Protein AF-A0A926V558-F1 (afdb_monomer_lite)

Radius of gyration: 36.93 Å; chains: 1; bounding box: 58×41×90 Å

Secondary structure (DSSP, 8-state):
---HHHHHTTT-GGGT--S---TTT-SSHHHHHHHHHHHTT----------------EEEEEEEEESS---TTS---EEEEEEEEEETTEEEEEPPPBPPTT-----

Foldseek 3Di:
DDAQVRLVCQQPVVNVHVVPDDPVQRRDPVSRVVVVVVVVPPPPPCPPDDDDDDAFDKDKDKDFDFPDDDDPPDPTDTQWIKIFIDGHPDTDDIDDTDGPPPDDPPD

Structure (mmCIF, N/CA/C/O backbone):
data_AF-A0A926V558-F1
#
_entry.id   AF-A0A926V558-F1
#
loop_
_atom_site.group_PDB
_atom_site.id
_atom_site.type_symbol
_atom_site.label_atom_id
_atom_site.label_alt_id
_atom_site.label_comp_id
_atom_site.label_asym_id
_atom_site.label_entity_id
_atom_site.label_seq_id
_atom_site.pdbx_PDB_ins_code
_atom_site.Cartn_x
_atom_site.Cartn_y
_atom_site.Cartn_z
_atom_site.occupancy
_atom_site.B_iso_or_equiv
_atom_site.auth_seq_id
_atom_site.auth_comp_id
_atom_site.auth_asym_id
_atom_site.auth_atom_id
_atom_site.pdbx_PDB_model_num
ATOM 1 N N . MET A 1 1 ? -21.659 28.594 44.788 1.00 61.75 1 MET A N 1
ATOM 2 C CA . MET A 1 1 ? -20.873 27.392 45.148 1.00 61.75 1 MET A CA 1
ATOM 3 C C . MET A 1 1 ? -21.692 26.616 46.163 1.00 61.75 1 MET A C 1
ATOM 5 O O . MET A 1 1 ? -22.341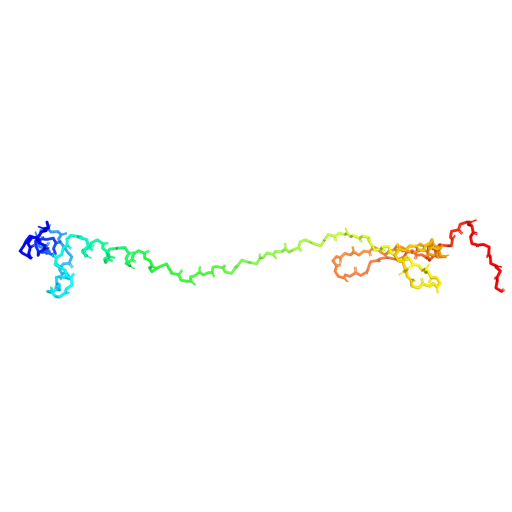 27.277 46.959 1.00 61.75 1 MET A O 1
ATOM 9 N N . LEU A 1 2 ? -21.733 25.281 46.098 1.00 68.06 2 LEU A N 1
ATOM 10 C CA . LEU A 1 2 ? -22.396 24.505 47.153 1.00 68.06 2 LEU A CA 1
ATOM 11 C C . LEU A 1 2 ? -21.545 24.555 48.420 1.00 68.06 2 LEU A C 1
ATOM 13 O O . LEU A 1 2 ? -20.316 24.569 48.336 1.00 68.06 2 LEU A O 1
ATOM 17 N N . THR A 1 3 ? -22.199 24.567 49.570 1.00 77.00 3 THR A N 1
ATOM 18 C CA . THR A 1 3 ? -21.549 24.315 50.857 1.00 77.00 3 THR A CA 1
ATOM 19 C C . THR A 1 3 ? -21.153 22.837 50.964 1.00 77.00 3 THR A C 1
ATOM 21 O O . THR A 1 3 ? -21.700 21.977 50.268 1.00 77.00 3 THR A O 1
ATOM 24 N N . ALA A 1 4 ? -20.194 22.509 51.836 1.00 71.88 4 ALA A N 1
ATOM 25 C CA . ALA A 1 4 ? -19.743 21.126 52.022 1.00 71.88 4 ALA A CA 1
ATOM 26 C C . ALA A 1 4 ? -20.890 20.185 52.444 1.00 71.88 4 ALA A C 1
ATOM 28 O O . ALA A 1 4 ? -20.927 19.030 52.034 1.00 71.88 4 ALA A O 1
ATOM 29 N N . THR A 1 5 ? -21.863 20.693 53.203 1.00 80.31 5 THR A N 1
ATOM 30 C CA . THR A 1 5 ? -23.054 19.948 53.632 1.00 80.31 5 THR A CA 1
ATOM 31 C C . THR A 1 5 ? -23.994 19.635 52.468 1.00 80.31 5 THR A C 1
ATOM 33 O O . THR A 1 5 ? -24.497 18.520 52.369 1.00 80.31 5 THR A O 1
ATOM 36 N N . GLU A 1 6 ? -24.204 20.579 51.550 1.00 81.81 6 GLU A N 1
ATOM 37 C CA . GLU A 1 6 ? -25.001 20.360 50.334 1.00 81.81 6 GLU A CA 1
ATOM 38 C C . GLU A 1 6 ? -24.305 19.421 49.349 1.00 81.81 6 GLU A C 1
ATOM 40 O O . GLU A 1 6 ? -24.964 18.628 48.681 1.00 81.81 6 GLU A O 1
ATOM 45 N N . ALA A 1 7 ? -22.975 19.488 49.263 1.00 79.75 7 ALA A N 1
ATOM 46 C CA . ALA A 1 7 ? -22.204 18.548 48.463 1.00 79.75 7 ALA A CA 1
ATOM 47 C C . ALA A 1 7 ? -22.278 17.127 49.049 1.00 79.75 7 ALA A C 1
ATOM 49 O O . ALA A 1 7 ? -22.435 16.181 48.284 1.00 79.75 7 ALA A O 1
ATOM 50 N N . ARG A 1 8 ? -22.250 16.972 50.381 1.00 82.44 8 ARG A N 1
ATOM 51 C CA . ARG A 1 8 ? -22.350 15.667 51.058 1.00 82.44 8 ARG A CA 1
ATOM 52 C C . ARG A 1 8 ? -23.656 14.943 50.748 1.00 82.44 8 ARG A C 1
ATOM 54 O O . ARG A 1 8 ? -23.620 13.770 50.398 1.00 82.44 8 ARG A O 1
ATOM 61 N N . LYS A 1 9 ? -24.771 15.677 50.702 1.00 85.19 9 LYS A N 1
ATOM 62 C CA . LYS A 1 9 ? -26.088 15.137 50.318 1.00 85.19 9 LYS A CA 1
ATOM 63 C C . LYS A 1 9 ? -26.131 14.484 48.933 1.00 85.19 9 LYS A C 1
ATOM 65 O O . LYS A 1 9 ? -26.972 13.629 48.703 1.00 85.19 9 LYS A O 1
ATOM 70 N N . LEU A 1 10 ? -25.253 14.875 48.003 1.00 83.12 10 LEU A N 1
ATOM 71 C CA . LEU A 1 10 ? -25.165 14.239 46.677 1.00 83.12 10 LEU A CA 1
ATOM 72 C C . LEU A 1 10 ? -24.473 12.871 46.716 1.00 83.12 10 LEU A C 1
ATOM 74 O O . LEU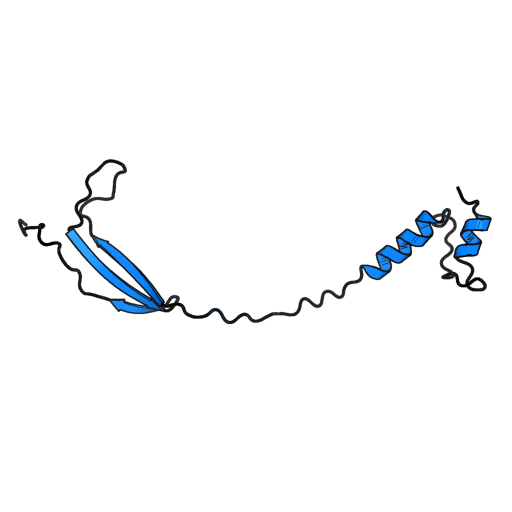 A 1 10 ? -24.604 12.090 45.776 1.00 83.12 10 LEU A O 1
ATOM 78 N N . HIS A 1 11 ? -23.702 12.615 47.769 1.00 80.88 11 HIS A N 1
ATOM 79 C CA . HIS A 1 11 ? -22.986 11.367 47.984 1.00 80.88 11 HIS A CA 1
ATOM 80 C C . HIS A 1 11 ? -23.725 10.431 48.939 1.00 80.88 11 HIS A C 1
ATOM 82 O O . HIS A 1 11 ? -23.484 9.234 48.871 1.00 80.88 11 HIS A O 1
ATOM 88 N N . ASP A 1 12 ? -24.633 10.943 49.773 1.00 83.00 12 ASP A N 1
ATOM 89 C CA . ASP A 1 12 ? -25.415 10.132 50.709 1.00 83.00 12 ASP A CA 1
ATOM 90 C C . ASP A 1 12 ? -26.208 9.039 49.967 1.00 83.00 12 ASP A C 1
ATOM 92 O O . ASP A 1 12 ? -27.135 9.324 49.204 1.00 83.00 12 ASP A O 1
ATOM 96 N N . GLU A 1 13 ? -25.869 7.771 50.216 1.00 81.62 13 GLU A N 1
ATOM 97 C CA . GLU A 1 13 ? -26.511 6.598 49.599 1.00 81.62 13 GLU A CA 1
ATOM 98 C C . GLU A 1 13 ? -28.026 6.572 49.846 1.00 81.62 13 GLU A C 1
ATOM 100 O O . GLU A 1 13 ? -28.812 6.288 48.943 1.00 81.62 13 GLU A O 1
ATOM 105 N N . ALA A 1 14 ? -28.453 6.988 51.043 1.00 81.56 14 ALA A N 1
ATOM 106 C CA . ALA A 1 14 ? -29.862 7.100 51.419 1.00 81.56 14 ALA A CA 1
ATOM 107 C C . ALA A 1 14 ? -30.662 8.088 50.542 1.00 81.56 14 ALA A C 1
ATOM 109 O O . ALA A 1 14 ? -31.887 8.000 50.478 1.00 81.56 14 ALA A O 1
ATOM 110 N N . LEU A 1 15 ? -29.985 9.022 49.863 1.00 80.69 15 LEU A N 1
ATOM 111 C CA . LEU A 1 15 ? -30.572 9.987 48.928 1.00 80.69 15 LEU A CA 1
ATOM 112 C C . LEU A 1 15 ? -30.322 9.606 47.455 1.00 80.69 15 LEU A C 1
ATOM 114 O O . LEU A 1 15 ? -30.574 10.414 46.560 1.00 80.69 15 LEU A O 1
ATOM 118 N N . GLY A 1 16 ? -29.834 8.388 47.191 1.00 76.25 16 GLY A N 1
ATOM 119 C CA . GLY A 1 16 ? -29.467 7.914 45.854 1.00 76.25 16 GLY A CA 1
ATOM 120 C C . GLY A 1 16 ? -28.074 8.360 45.396 1.00 76.25 16 GLY A C 1
ATOM 121 O O . GLY A 1 16 ? -27.796 8.356 44.194 1.00 76.25 16 GLY A O 1
ATOM 122 N N . GLY A 1 17 ? -27.220 8.782 46.334 1.00 78.38 17 GLY A N 1
ATOM 123 C CA . GLY A 1 17 ? -25.805 9.068 46.110 1.00 78.38 17 GLY A CA 1
ATOM 124 C C . GLY A 1 17 ? -24.949 7.804 45.982 1.00 78.38 17 GLY A C 1
ATOM 125 O O . GLY A 1 17 ? -25.444 6.683 46.017 1.00 78.38 17 GLY A O 1
ATOM 126 N N . ASP A 1 18 ? -23.642 7.983 45.795 1.00 79.25 18 ASP A N 1
ATOM 127 C CA . ASP A 1 18 ? -22.691 6.901 45.501 1.00 79.25 18 ASP A CA 1
ATOM 128 C C . ASP A 1 18 ? -21.764 6.523 46.673 1.00 79.25 18 ASP A C 1
ATOM 130 O O . ASP A 1 18 ? -20.731 5.889 46.443 1.00 79.25 18 ASP A O 1
ATOM 134 N N . ASP A 1 19 ? -22.095 6.973 47.890 1.00 82.31 19 ASP A N 1
ATOM 135 C CA . ASP A 1 19 ? -21.345 6.846 49.156 1.00 82.31 19 ASP A CA 1
ATOM 136 C C . ASP A 1 19 ? -19.848 7.194 49.056 1.00 82.31 19 ASP A C 1
ATOM 138 O O . ASP A 1 19 ? -19.012 6.787 49.859 1.00 82.31 19 ASP A O 1
ATOM 142 N N . CYS A 1 20 ? -19.451 7.966 48.039 1.00 81.12 20 CYS A N 1
ATOM 143 C CA . CYS A 1 20 ? -18.036 8.189 47.738 1.00 81.12 20 CYS A CA 1
ATOM 144 C C . CYS A 1 20 ? -17.476 9.493 48.329 1.00 81.12 20 CYS A C 1
ATOM 146 O O . CYS A 1 20 ? -16.470 10.027 47.836 1.00 81.12 20 CYS A O 1
ATOM 148 N N . TRP A 1 21 ? -18.123 10.023 49.376 1.00 83.06 21 TRP A N 1
ATOM 149 C CA . TRP A 1 21 ? -17.748 11.291 50.000 1.00 83.06 21 TRP A CA 1
ATOM 150 C C . TRP A 1 21 ? -16.293 11.270 50.478 1.00 83.06 21 TRP A C 1
ATOM 152 O O . TRP A 1 21 ? -15.901 10.485 51.338 1.00 83.06 21 TRP A O 1
ATOM 162 N N . GLN A 1 22 ? -15.485 12.180 49.936 1.00 82.44 22 GLN A N 1
ATOM 163 C CA . GLN A 1 22 ? -14.106 12.400 50.357 1.00 82.44 22 GLN A CA 1
ATOM 164 C C . GLN A 1 22 ? -13.926 13.874 50.664 1.00 82.44 22 GLN A C 1
ATOM 166 O O . GLN A 1 22 ? -14.036 14.702 49.757 1.00 82.44 22 GLN A O 1
ATOM 171 N N . GLU A 1 23 ? -13.629 14.183 51.926 1.00 79.19 23 GLU A N 1
ATOM 172 C CA . GLU A 1 23 ? -13.602 15.559 52.412 1.00 79.19 23 GLU A CA 1
ATOM 173 C C . GLU A 1 23 ? -12.684 16.429 51.559 1.00 79.19 23 GLU A C 1
ATOM 175 O O . GLU A 1 23 ? -13.176 17.408 51.041 1.00 79.19 23 GLU A O 1
ATOM 180 N N . GLY A 1 24 ? -11.450 16.014 51.251 1.00 75.00 24 GLY A N 1
ATOM 181 C CA . GLY A 1 24 ? -10.505 16.809 50.446 1.00 75.00 24 GLY A CA 1
ATOM 182 C C . GLY A 1 24 ? -10.757 16.890 48.928 1.00 75.00 24 GLY A C 1
ATOM 183 O O . GLY A 1 24 ? -9.972 17.517 48.220 1.00 75.00 24 GLY A O 1
ATOM 184 N N . VAL A 1 25 ? -11.791 16.233 48.387 1.00 76.12 25 VAL A N 1
ATOM 185 C CA . VAL A 1 25 ? -12.012 16.128 46.924 1.00 76.12 25 VAL A CA 1
ATOM 186 C C . VAL A 1 25 ? -13.433 16.535 46.525 1.00 76.12 25 VAL A C 1
ATOM 188 O O . VAL A 1 25 ? -13.641 17.201 45.504 1.00 76.12 25 VAL A O 1
ATOM 191 N N . CYS A 1 26 ? -14.425 16.170 47.334 1.00 80.88 26 CYS A N 1
ATOM 192 C CA . CYS A 1 26 ? -15.848 16.266 47.019 1.00 80.88 26 CYS A CA 1
ATOM 193 C C . CYS A 1 26 ? -16.495 17.579 47.489 1.00 80.88 26 CYS A C 1
ATOM 195 O O . CYS A 1 26 ? -17.674 17.622 47.800 1.00 80.88 26 CYS A O 1
ATOM 197 N N . HIS A 1 27 ? -15.771 18.697 47.483 1.00 79.50 27 HIS A N 1
ATOM 198 C CA . HIS A 1 27 ? -16.309 19.983 47.953 1.00 79.50 27 HIS A CA 1
ATOM 199 C C . HIS A 1 27 ? -17.357 20.632 47.027 1.00 79.50 27 HIS A C 1
ATOM 201 O O . HIS A 1 27 ? -17.899 21.686 47.349 1.00 79.50 27 HIS A O 1
ATOM 207 N N . SER A 1 28 ? -17.615 20.076 45.836 1.00 77.00 28 SER A N 1
ATOM 208 C CA . SER A 1 28 ? -18.526 20.693 44.867 1.00 77.00 28 SER A CA 1
ATOM 209 C C . SER A 1 28 ? -19.223 19.686 43.954 1.00 77.00 28 SER A C 1
ATOM 211 O O . SER A 1 28 ? -18.685 18.625 43.631 1.00 77.00 28 SER A O 1
ATOM 213 N N . ARG A 1 29 ? -20.372 20.095 43.401 1.00 73.44 29 ARG A N 1
ATOM 214 C CA . ARG A 1 29 ? -21.105 19.346 42.365 1.00 73.44 29 ARG A CA 1
ATOM 215 C C . ARG A 1 29 ? -20.255 19.044 41.120 1.00 73.44 29 ARG A C 1
ATOM 217 O O . ARG A 1 29 ? -20.450 18.026 40.463 1.00 73.44 29 ARG A O 1
ATOM 224 N N . ARG A 1 30 ? -19.287 19.910 40.788 1.00 74.19 30 ARG A N 1
ATOM 225 C CA . ARG A 1 30 ? -18.346 19.684 39.674 1.00 74.19 30 ARG A CA 1
ATOM 226 C C . ARG A 1 30 ? -17.381 18.533 39.965 1.00 74.19 30 ARG A C 1
ATOM 228 O O . ARG A 1 30 ? -17.047 17.799 39.039 1.00 74.19 30 ARG A O 1
ATOM 235 N N . SER A 1 31 ? -16.947 18.377 41.214 1.00 73.50 31 SER A N 1
ATOM 236 C CA . SER A 1 31 ? -16.075 17.274 41.636 1.00 73.50 31 SER A CA 1
ATOM 237 C C . SER A 1 31 ? -16.797 15.929 41.533 1.00 73.50 31 SER A C 1
ATOM 239 O O . SER A 1 31 ? -16.236 14.986 40.977 1.00 73.50 31 SER A O 1
ATOM 241 N N . TYR A 1 32 ? -18.065 15.884 41.960 1.00 73.81 32 TYR A N 1
ATOM 242 C CA . TYR A 1 32 ? -18.939 14.712 41.847 1.00 73.81 32 TYR A CA 1
ATOM 243 C C . TYR A 1 32 ? -19.029 14.191 40.399 1.00 73.81 32 TYR A C 1
ATOM 245 O O . TYR A 1 32 ? -18.613 13.070 40.100 1.00 73.81 32 TYR A O 1
ATOM 253 N N . TYR A 1 33 ? -19.449 15.033 39.444 1.00 74.19 33 TYR A N 1
ATOM 254 C CA . TYR A 1 33 ? -19.611 14.595 38.048 1.00 74.19 33 TYR A CA 1
ATOM 255 C C . TYR A 1 33 ? -18.293 14.265 37.326 1.00 74.19 33 TYR A C 1
ATOM 257 O O . TYR A 1 33 ? -18.294 13.482 36.371 1.00 74.19 33 TYR A O 1
ATOM 265 N N . ARG A 1 34 ? -17.148 14.816 37.759 1.00 70.88 34 ARG A N 1
ATOM 266 C CA . ARG A 1 34 ? -15.839 14.467 37.174 1.00 70.88 34 ARG A CA 1
ATOM 267 C C . ARG A 1 34 ? -15.461 13.004 37.422 1.00 70.88 34 ARG A C 1
ATOM 269 O O . ARG A 1 34 ? -14.918 12.387 36.507 1.00 70.88 34 ARG A O 1
ATOM 276 N N . LYS A 1 35 ? -15.784 12.434 38.593 1.00 65.25 35 LYS A N 1
ATOM 277 C CA . LYS A 1 35 ? -15.574 10.996 38.870 1.00 65.25 35 LYS A CA 1
ATOM 278 C C . LYS A 1 35 ? -16.486 10.099 38.024 1.00 65.25 35 LYS A C 1
ATOM 280 O O . LYS A 1 35 ? -16.047 9.055 37.547 1.00 65.25 35 LYS A O 1
ATOM 285 N N . GLY A 1 36 ? -17.729 10.518 37.772 1.00 62.12 36 GLY A N 1
ATOM 286 C CA . GLY A 1 36 ? -18.633 9.788 36.873 1.00 62.12 36 GLY A CA 1
ATOM 287 C C . GLY A 1 36 ? -18.069 9.659 35.451 1.00 62.12 36 GLY A C 1
ATOM 288 O O . GLY A 1 36 ? -18.142 8.596 34.835 1.00 62.12 36 GLY A O 1
ATOM 289 N N . ARG A 1 37 ? -17.404 10.713 34.957 1.00 58.69 37 ARG A N 1
ATOM 290 C CA . ARG A 1 37 ? -16.784 10.727 33.622 1.00 58.69 37 ARG A CA 1
ATOM 291 C C . ARG A 1 37 ? -15.558 9.814 33.506 1.00 58.69 37 ARG A C 1
ATOM 293 O O . ARG A 1 37 ? -15.326 9.265 32.432 1.00 58.69 37 ARG A O 1
ATOM 300 N N . SER A 1 38 ? -14.788 9.621 34.579 1.00 56.62 38 SER A N 1
ATOM 301 C CA . SER A 1 38 ? -13.617 8.732 34.564 1.00 56.62 38 SER A CA 1
ATOM 302 C C . SER A 1 38 ? -13.977 7.245 34.662 1.00 56.62 38 SER A C 1
ATOM 304 O O . SER A 1 38 ? -13.226 6.416 34.150 1.00 56.62 38 SER A O 1
ATOM 306 N N . ARG A 1 39 ? -15.141 6.881 35.225 1.00 56.12 39 ARG A N 1
ATOM 307 C CA . ARG A 1 39 ? -15.640 5.489 35.202 1.00 56.12 39 ARG A CA 1
ATOM 308 C C . ARG A 1 39 ? -16.091 5.039 33.806 1.00 56.12 39 ARG A C 1
ATOM 310 O O . ARG A 1 39 ? -15.816 3.904 33.433 1.00 56.12 39 ARG A O 1
ATOM 317 N N . GLY A 1 40 ? -16.671 5.932 32.999 1.00 53.44 40 GLY A N 1
ATOM 318 C CA . GLY A 1 40 ? -17.049 5.644 31.603 1.00 53.44 40 GLY A CA 1
ATOM 319 C C . GLY A 1 40 ? -15.873 5.525 30.619 1.00 53.44 40 GLY A C 1
ATOM 320 O O . GLY A 1 40 ? -16.070 5.150 29.466 1.00 53.44 40 GLY A O 1
ATOM 321 N N . ALA A 1 41 ? -14.650 5.839 31.059 1.00 55.03 41 ALA A N 1
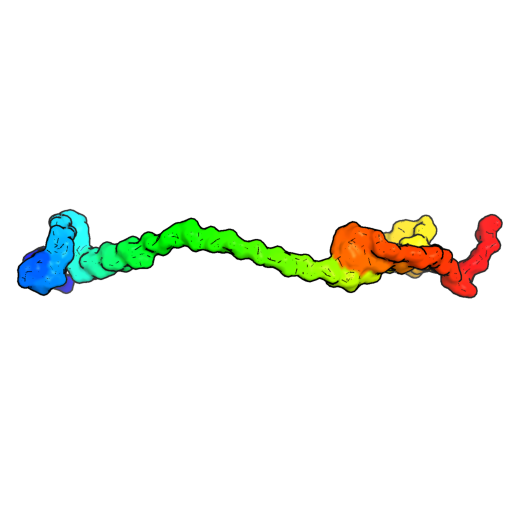ATOM 322 C CA . ALA A 1 41 ? -13.445 5.814 30.230 1.00 55.03 41 ALA A CA 1
ATOM 323 C C . ALA A 1 41 ? -12.604 4.536 30.393 1.00 55.03 41 ALA A C 1
ATOM 325 O O . ALA A 1 41 ? -11.567 4.411 29.746 1.00 55.03 41 ALA A O 1
ATOM 326 N N . ARG A 1 42 ? -13.047 3.553 31.192 1.00 56.75 42 ARG A N 1
ATOM 327 C CA . ARG A 1 42 ? -12.501 2.186 31.131 1.00 56.75 42 ARG A CA 1
ATOM 328 C C . ARG A 1 42 ? -13.086 1.461 29.916 1.00 56.75 42 ARG A C 1
ATOM 330 O O . ARG A 1 42 ? -13.801 0.476 30.049 1.00 56.75 42 ARG A O 1
ATOM 337 N N . ARG A 1 43 ? -12.818 1.986 28.717 1.00 60.19 43 ARG A N 1
ATOM 338 C CA . ARG A 1 43 ? -13.021 1.231 27.479 1.00 60.19 43 ARG A CA 1
ATOM 339 C C . ARG A 1 43 ? -12.064 0.045 27.538 1.00 60.19 43 ARG A C 1
ATOM 341 O O . ARG A 1 43 ? -10.858 0.239 27.666 1.00 60.19 43 ARG A O 1
ATOM 348 N N . SER A 1 44 ? -12.614 -1.164 27.519 1.00 61.66 44 SER A N 1
ATOM 349 C CA . SER A 1 44 ? -11.850 -2.400 27.384 1.00 61.66 44 SER A CA 1
ATOM 350 C C . SER A 1 44 ? -10.864 -2.255 26.218 1.00 61.66 44 SER A C 1
ATOM 352 O O . SER A 1 44 ? -11.310 -1.928 25.115 1.00 61.66 44 SER A O 1
ATOM 354 N N . PRO A 1 45 ? -9.557 -2.511 26.397 1.00 58.78 45 PRO A N 1
ATOM 355 C CA . PRO A 1 45 ? -8.582 -2.486 25.310 1.00 58.78 45 PRO A CA 1
ATOM 356 C C . PRO A 1 45 ? -8.687 -3.764 24.465 1.00 58.78 45 PRO A C 1
ATOM 358 O O . PRO A 1 45 ? -7.684 -4.349 24.078 1.00 58.78 45 PRO A O 1
ATOM 361 N N . GLN A 1 46 ? -9.904 -4.238 24.199 1.00 63.34 46 GLN A N 1
ATOM 362 C CA . GLN A 1 46 ? -10.132 -5.294 23.225 1.00 63.34 46 GLN A CA 1
ATOM 363 C C . GLN A 1 46 ? -10.122 -4.630 21.852 1.00 63.34 46 GLN A C 1
ATOM 365 O O . GLN A 1 46 ? -11.159 -4.365 21.250 1.00 63.34 46 GLN A O 1
ATOM 370 N N . VAL A 1 47 ? -8.920 -4.275 21.403 1.00 66.88 47 VAL A N 1
ATOM 371 C CA . VAL A 1 47 ? -8.672 -4.012 19.991 1.00 66.88 47 VAL A CA 1
ATOM 372 C C . VAL A 1 47 ? -8.890 -5.352 19.306 1.00 66.88 47 VAL A C 1
ATOM 374 O O . VAL A 1 47 ? -8.071 -6.257 19.438 1.00 66.88 47 VAL A O 1
ATOM 377 N N . ALA A 1 48 ? -10.051 -5.515 18.677 1.00 74.38 48 ALA A N 1
ATOM 378 C CA . ALA A 1 48 ? -10.318 -6.683 17.861 1.00 74.38 48 ALA A CA 1
ATOM 379 C C . ALA A 1 48 ? -9.284 -6.707 16.729 1.00 74.38 48 ALA A C 1
ATOM 381 O O . ALA A 1 48 ? -9.154 -5.736 15.983 1.00 74.38 48 ALA A O 1
ATOM 382 N N . GLU A 1 49 ? -8.522 -7.791 16.638 1.00 77.12 49 GLU A N 1
ATOM 383 C CA . GLU A 1 49 ? -7.623 -8.026 15.517 1.00 77.12 49 GLU A CA 1
ATOM 384 C C . GLU A 1 49 ? -8.481 -8.280 14.272 1.00 77.12 49 GLU A C 1
ATOM 386 O O . GLU A 1 49 ? -9.236 -9.249 14.204 1.00 77.12 49 GLU A O 1
ATOM 391 N N . ILE A 1 50 ? -8.428 -7.357 13.310 1.00 81.06 50 ILE A N 1
ATOM 392 C CA . ILE A 1 50 ? -9.163 -7.460 12.048 1.00 81.06 50 ILE A CA 1
ATOM 393 C C . ILE A 1 50 ? -8.173 -7.926 10.988 1.00 81.06 50 ILE A C 1
ATOM 395 O O . ILE A 1 50 ? -7.291 -7.172 10.576 1.00 81.06 50 ILE A O 1
ATOM 399 N N . VAL A 1 51 ? -8.334 -9.165 10.528 1.00 82.50 51 VAL A N 1
ATOM 400 C CA . VAL A 1 51 ? -7.582 -9.680 9.382 1.00 82.50 51 VAL A CA 1
ATOM 401 C C . VAL A 1 51 ? -8.220 -9.130 8.109 1.00 82.50 51 VAL A C 1
ATOM 403 O O . VAL A 1 51 ? -9.328 -9.517 7.740 1.00 82.50 51 VAL A O 1
ATOM 406 N N . VAL A 1 52 ? -7.527 -8.211 7.437 1.00 83.62 52 VAL A N 1
ATOM 407 C CA . VAL A 1 52 ? -7.938 -7.688 6.129 1.00 83.62 52 VAL A CA 1
ATOM 408 C C . VAL A 1 52 ? -7.204 -8.460 5.041 1.00 83.62 52 VAL A C 1
ATOM 410 O O . VAL A 1 52 ? -5.979 -8.409 4.949 1.00 83.62 52 VAL A O 1
ATOM 413 N N . LEU A 1 53 ? -7.957 -9.165 4.199 1.00 82.69 53 LEU A N 1
ATOM 414 C CA . LEU A 1 53 ? -7.415 -9.799 3.002 1.00 82.69 53 LEU A CA 1
ATOM 415 C C . LEU A 1 53 ? -7.184 -8.721 1.941 1.00 82.69 53 LEU A C 1
ATOM 417 O O . LEU A 1 53 ? -8.132 -8.100 1.461 1.00 82.69 53 LEU A O 1
ATOM 421 N N . ILE A 1 54 ? -5.922 -8.481 1.592 1.00 78.88 54 ILE A N 1
ATOM 422 C CA . ILE A 1 54 ? -5.562 -7.544 0.527 1.00 78.88 54 ILE A CA 1
ATOM 423 C C . ILE A 1 54 ? -5.740 -8.271 -0.812 1.00 78.88 54 ILE A C 1
ATOM 425 O O . ILE A 1 54 ? -5.088 -9.296 -1.020 1.00 78.88 54 ILE A O 1
ATOM 429 N N . PRO A 1 55 ? -6.607 -7.784 -1.719 1.00 82.25 55 PRO A N 1
ATOM 430 C CA . PRO A 1 55 ? -6.777 -8.407 -3.023 1.00 82.25 55 PRO A CA 1
ATOM 431 C C . PRO A 1 55 ? -5.504 -8.243 -3.859 1.00 82.25 55 PRO A C 1
ATOM 433 O O . PRO A 1 55 ? -4.910 -7.163 -3.909 1.00 82.25 55 PRO A O 1
ATOM 436 N N . GLU A 1 56 ? -5.095 -9.306 -4.550 1.00 86.69 56 GLU A N 1
ATOM 437 C CA . GLU A 1 56 ? -3.998 -9.227 -5.510 1.00 86.69 56 GLU A CA 1
ATOM 438 C C . GLU A 1 56 ? -4.496 -8.531 -6.786 1.00 86.69 56 GLU A C 1
ATOM 440 O O . GLU A 1 56 ? -5.230 -9.104 -7.590 1.00 86.69 56 GLU A O 1
ATOM 445 N N . ILE A 1 57 ? -4.130 -7.260 -6.955 1.00 89.19 57 ILE A N 1
ATOM 446 C CA . ILE A 1 57 ? -4.499 -6.459 -8.128 1.00 89.19 57 ILE A CA 1
ATOM 447 C C . ILE A 1 57 ? -3.411 -6.634 -9.199 1.00 89.19 57 ILE A C 1
ATOM 449 O O . ILE A 1 57 ? -2.230 -6.444 -8.885 1.00 89.19 57 ILE A O 1
ATOM 453 N N . PRO A 1 58 ? -3.764 -6.988 -10.451 1.00 91.12 58 PRO A N 1
ATOM 454 C CA . PRO A 1 58 ? -2.793 -7.063 -11.531 1.00 91.12 58 PRO A CA 1
ATOM 455 C C . PRO A 1 58 ? -2.352 -5.661 -11.962 1.00 91.12 58 PRO A C 1
ATOM 457 O O . PRO A 1 58 ? -3.173 -4.755 -12.105 1.00 91.12 58 PRO A O 1
ATOM 460 N N . PHE A 1 59 ? -1.057 -5.485 -12.211 1.00 92.31 59 PHE A N 1
ATOM 461 C CA . PHE A 1 59 ? -0.498 -4.238 -12.734 1.00 92.31 59 PHE A CA 1
ATOM 462 C C . PHE A 1 59 ? 0.657 -4.501 -13.699 1.00 92.31 59 PHE A C 1
ATOM 464 O O . PHE A 1 59 ? 1.246 -5.580 -13.721 1.00 92.31 59 PHE A O 1
ATOM 471 N N . MET A 1 60 ? 0.970 -3.495 -14.511 1.00 93.31 60 MET A N 1
ATOM 472 C CA . MET A 1 60 ? 2.012 -3.555 -15.532 1.00 93.31 60 MET A CA 1
ATOM 473 C C . MET A 1 60 ? 3.184 -2.663 -15.128 1.00 93.31 60 MET A C 1
ATOM 475 O O . MET A 1 60 ? 2.988 -1.497 -14.788 1.00 93.31 60 MET A O 1
ATOM 479 N N . VAL A 1 61 ? 4.399 -3.199 -15.198 1.00 91.56 61 VAL A N 1
ATOM 480 C CA . VAL A 1 61 ? 5.647 -2.445 -15.043 1.00 91.56 61 VAL A CA 1
ATOM 481 C C . VAL A 1 61 ? 6.271 -2.275 -16.420 1.00 91.56 61 VAL A C 1
ATOM 483 O O . VAL A 1 61 ? 6.552 -3.258 -17.103 1.00 91.56 61 VAL A O 1
ATOM 486 N N . LEU A 1 62 ? 6.472 -1.026 -16.837 1.00 91.31 62 LEU A N 1
ATOM 487 C CA . LEU A 1 62 ? 7.164 -0.705 -18.081 1.00 91.31 62 LEU A CA 1
ATOM 488 C C . LEU A 1 62 ? 8.644 -0.465 -17.786 1.00 91.31 62 LEU A C 1
ATOM 490 O O . LEU A 1 62 ? 9.000 0.499 -17.108 1.00 91.31 62 LEU A O 1
ATOM 494 N N . HIS A 1 63 ? 9.499 -1.321 -18.329 1.00 89.25 63 HIS A N 1
ATOM 495 C CA . HIS A 1 63 ? 10.945 -1.154 -18.294 1.00 89.25 63 HIS A CA 1
ATOM 496 C C . HIS A 1 63 ? 11.393 -0.451 -19.573 1.00 89.25 63 HIS A C 1
ATOM 498 O O . HIS A 1 63 ? 11.050 -0.870 -20.680 1.00 89.25 63 HIS A O 1
ATOM 504 N N . THR A 1 64 ? 12.173 0.618 -19.427 1.00 87.25 64 THR A N 1
ATOM 505 C CA . THR A 1 64 ? 12.750 1.370 -20.548 1.00 87.25 64 THR A CA 1
ATOM 506 C C . THR A 1 64 ? 14.266 1.318 -20.471 1.00 87.25 64 THR A C 1
ATOM 508 O O . THR A 1 64 ? 14.839 1.702 -19.451 1.00 87.25 64 THR A O 1
ATOM 511 N N . TYR A 1 65 ? 14.907 0.893 -21.553 1.00 85.06 65 TYR A N 1
ATOM 512 C CA . TYR A 1 65 ? 16.359 0.846 -21.677 1.00 85.06 65 TYR A CA 1
ATOM 513 C C . TYR A 1 65 ? 16.850 2.095 -22.404 1.00 85.06 65 TYR A C 1
ATOM 515 O O . TYR A 1 65 ? 16.359 2.439 -23.483 1.00 85.06 65 TYR A O 1
ATOM 523 N N . VAL A 1 66 ? 17.805 2.775 -21.780 1.00 83.56 66 VAL A N 1
ATOM 524 C CA . VAL A 1 66 ? 18.404 4.028 -22.243 1.00 83.56 66 VAL A CA 1
ATOM 525 C C . VAL A 1 66 ? 19.922 3.887 -22.185 1.00 83.56 66 VAL A C 1
ATOM 527 O O . VAL A 1 66 ? 20.433 3.226 -21.281 1.00 83.56 66 VAL A O 1
ATOM 530 N N . ASP A 1 67 ? 20.641 4.517 -23.113 1.00 75.44 67 ASP A N 1
ATOM 531 C CA . ASP A 1 67 ? 22.109 4.424 -23.167 1.00 75.44 67 ASP A CA 1
ATOM 532 C C . ASP A 1 67 ? 22.785 5.277 -22.085 1.00 75.44 67 ASP A C 1
ATOM 534 O O . ASP A 1 67 ? 23.898 4.989 -21.644 1.00 75.44 67 ASP A O 1
ATOM 538 N N . LYS A 1 68 ? 22.108 6.343 -21.641 1.00 75.12 68 LYS A N 1
ATOM 539 C CA . LYS A 1 68 ? 22.595 7.269 -20.615 1.00 75.12 68 LYS A CA 1
ATOM 540 C C . LYS A 1 68 ? 21.527 7.498 -19.541 1.00 75.12 68 LYS A C 1
ATOM 542 O O . LYS A 1 68 ? 20.339 7.541 -19.869 1.00 75.12 68 LYS A O 1
ATOM 547 N N . PRO A 1 69 ? 21.918 7.679 -18.264 1.00 75.81 69 PRO A N 1
ATOM 548 C CA . PRO A 1 69 ? 20.990 8.074 -17.209 1.00 75.81 69 PRO A CA 1
ATOM 549 C C . PRO A 1 69 ? 20.257 9.367 -17.575 1.00 75.81 69 PRO A C 1
ATOM 551 O O . PRO A 1 69 ? 20.864 10.294 -18.113 1.00 75.81 69 PRO A O 1
ATOM 554 N N . ARG A 1 70 ? 18.958 9.441 -17.264 1.00 69.12 70 ARG A N 1
ATOM 555 C CA . ARG A 1 70 ? 18.138 10.614 -17.589 1.00 69.12 70 ARG A CA 1
ATOM 556 C C . ARG A 1 70 ? 18.670 11.866 -16.887 1.00 69.12 70 ARG A C 1
ATOM 558 O O . ARG A 1 70 ? 18.795 11.871 -15.664 1.00 69.12 70 ARG A O 1
ATOM 565 N N . GLN A 1 71 ? 18.909 12.930 -17.651 1.00 76.56 71 GLN A N 1
ATOM 566 C CA . GLN A 1 71 ? 19.101 14.282 -17.123 1.00 76.56 71 GLN A CA 1
ATOM 567 C C . GLN A 1 71 ? 17.840 15.113 -17.373 1.00 76.56 71 GLN A C 1
ATOM 569 O O . GLN A 1 71 ? 17.099 14.860 -18.319 1.00 76.56 71 GLN A O 1
ATOM 574 N N . THR A 1 72 ? 17.585 16.102 -16.518 1.00 71.00 72 THR A N 1
ATOM 575 C CA . THR A 1 72 ? 16.314 16.846 -16.446 1.00 71.00 72 THR A CA 1
ATOM 576 C C . THR A 1 72 ? 15.950 17.603 -17.731 1.00 71.00 72 THR A C 1
ATOM 578 O O . THR A 1 72 ? 14.785 17.931 -17.917 1.00 71.00 72 THR A O 1
ATOM 581 N N . ASN A 1 73 ? 16.925 17.847 -18.613 1.00 70.19 73 ASN A N 1
ATOM 582 C CA . ASN A 1 73 ? 16.777 18.655 -19.827 1.00 70.19 73 ASN A CA 1
ATOM 583 C C . ASN A 1 73 ? 17.242 17.940 -21.107 1.00 70.19 73 ASN A C 1
ATOM 585 O O . ASN A 1 73 ? 17.385 18.599 -22.132 1.00 70.19 73 ASN A O 1
ATOM 589 N N . ASP A 1 74 ? 17.529 16.638 -21.050 1.00 68.50 74 ASP A N 1
ATOM 590 C CA . ASP A 1 74 ? 18.073 15.913 -22.202 1.00 68.50 74 ASP A CA 1
ATOM 591 C C . ASP A 1 74 ? 16.965 15.141 -22.928 1.00 68.50 74 ASP A C 1
ATOM 593 O O . ASP A 1 74 ? 16.102 14.522 -22.292 1.00 68.50 74 ASP A O 1
ATOM 597 N N . GLU A 1 75 ? 16.981 15.161 -24.260 1.00 66.62 75 GLU A N 1
ATOM 598 C CA . GLU A 1 75 ? 16.126 14.282 -25.058 1.00 66.62 75 GLU A CA 1
ATOM 599 C C . GLU A 1 75 ? 16.665 12.854 -24.939 1.00 66.62 75 GLU A C 1
ATOM 601 O O . GLU A 1 75 ? 17.589 12.433 -25.632 1.00 66.62 75 GLU A O 1
ATOM 606 N N . VAL A 1 76 ? 16.107 12.094 -23.998 1.00 66.94 76 VAL A N 1
ATOM 607 C CA . VAL A 1 76 ? 16.551 10.724 -23.744 1.00 66.94 76 VAL A CA 1
ATOM 608 C C . VAL A 1 76 ? 15.921 9.784 -24.762 1.00 66.94 76 VAL A C 1
ATOM 610 O O . VAL A 1 76 ? 14.720 9.505 -24.718 1.00 66.94 76 VAL A O 1
ATOM 613 N N . VAL A 1 77 ? 16.758 9.245 -25.644 1.00 74.75 77 VAL A N 1
ATOM 614 C CA . VAL A 1 77 ? 16.364 8.214 -26.603 1.00 74.75 77 VAL A CA 1
ATOM 615 C C . VAL A 1 77 ? 16.156 6.888 -25.867 1.00 74.75 77 VAL A C 1
ATOM 617 O O . VAL A 1 77 ? 17.033 6.391 -25.162 1.00 74.75 77 VAL A O 1
ATOM 620 N N . ILE A 1 78 ? 14.958 6.318 -26.006 1.00 79.19 78 ILE A N 1
ATOM 621 C CA . ILE A 1 78 ? 14.648 4.967 -25.526 1.00 79.19 78 ILE A CA 1
ATOM 622 C C . ILE A 1 78 ? 15.067 3.987 -26.624 1.00 79.19 78 ILE A C 1
ATOM 624 O O . ILE A 1 78 ? 14.536 4.052 -27.731 1.00 79.19 78 ILE A O 1
ATOM 628 N N . HIS A 1 79 ? 15.985 3.067 -26.321 1.00 80.75 79 HIS A N 1
ATOM 629 C CA . HIS A 1 79 ? 16.504 2.100 -27.301 1.00 80.75 79 HIS A CA 1
ATOM 630 C C . HIS A 1 79 ? 15.752 0.773 -27.283 1.00 80.75 79 HIS A C 1
ATOM 632 O O . HIS A 1 79 ? 15.679 0.082 -28.297 1.00 80.75 79 HIS A O 1
ATOM 638 N N . ALA A 1 80 ? 15.152 0.423 -26.148 1.00 84.31 80 ALA A N 1
ATOM 639 C CA . ALA A 1 80 ? 14.254 -0.714 -26.042 1.00 84.31 80 ALA A CA 1
ATOM 640 C C . ALA A 1 80 ? 13.253 -0.513 -24.904 1.00 84.31 80 ALA A C 1
ATOM 642 O O . ALA A 1 80 ? 13.504 0.227 -23.951 1.00 84.31 80 ALA A O 1
ATOM 643 N N . MET A 1 81 ? 12.126 -1.212 -24.98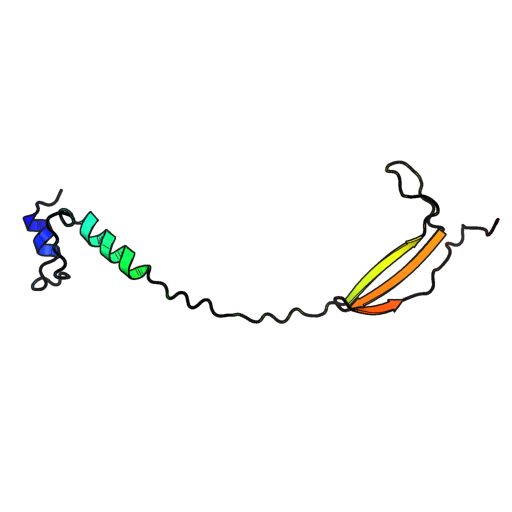3 1.00 89.50 81 MET A N 1
ATOM 644 C CA . MET A 1 81 ? 11.152 -1.284 -23.896 1.00 89.50 81 MET A CA 1
ATOM 645 C C . MET A 1 81 ? 10.605 -2.699 -23.746 1.00 89.50 81 MET A C 1
ATOM 647 O O . MET A 1 81 ? 10.442 -3.405 -24.739 1.00 89.50 81 MET A O 1
ATOM 651 N N . CYS A 1 82 ? 10.298 -3.107 -22.520 1.00 90.81 82 CYS A N 1
ATOM 652 C CA . CYS A 1 82 ? 9.536 -4.322 -22.250 1.00 90.81 82 CYS A CA 1
ATOM 653 C C . CYS A 1 82 ? 8.519 -4.080 -21.138 1.00 90.81 82 CYS A C 1
ATOM 655 O O . CYS A 1 82 ? 8.698 -3.214 -20.281 1.00 90.81 82 CYS A O 1
ATOM 657 N N . ALA A 1 83 ? 7.433 -4.843 -21.171 1.00 93.00 83 ALA A N 1
ATOM 658 C CA . ALA A 1 83 ? 6.385 -4.780 -20.172 1.00 93.00 83 ALA A CA 1
ATOM 659 C C . ALA A 1 83 ? 6.358 -6.074 -19.360 1.00 93.00 83 ALA A C 1
ATOM 661 O O . ALA A 1 83 ? 6.429 -7.173 -19.912 1.00 93.00 83 ALA A O 1
ATOM 662 N N . GLU A 1 84 ? 6.232 -5.932 -18.049 1.00 95.00 84 GLU A N 1
ATOM 663 C CA . GLU A 1 84 ? 6.120 -7.026 -17.094 1.00 95.00 84 GLU A CA 1
ATOM 664 C C . GLU A 1 84 ? 4.749 -6.961 -16.416 1.00 95.00 84 GLU A C 1
ATOM 666 O O . GLU A 1 84 ? 4.415 -5.973 -15.761 1.00 95.00 84 GLU A O 1
ATOM 671 N N . LEU A 1 85 ? 3.951 -8.018 -16.572 1.00 94.56 85 LEU A N 1
ATOM 672 C CA . LEU A 1 85 ? 2.686 -8.180 -15.865 1.00 94.56 85 LEU A CA 1
ATOM 673 C C . LEU A 1 85 ? 2.962 -8.790 -14.492 1.00 94.56 85 LEU A C 1
ATOM 675 O O . LEU A 1 85 ? 3.563 -9.864 -14.391 1.00 94.56 85 LEU A O 1
ATOM 679 N N . ARG A 1 86 ? 2.479 -8.132 -13.440 1.00 94.06 86 ARG A N 1
ATOM 680 C CA . ARG A 1 86 ? 2.631 -8.567 -12.052 1.00 94.06 86 ARG A CA 1
ATOM 681 C C . ARG A 1 86 ? 1.278 -8.743 -11.388 1.00 94.06 86 ARG A C 1
ATOM 683 O O . ARG A 1 86 ? 0.335 -8.010 -11.677 1.00 94.06 86 ARG A O 1
ATOM 690 N N . LEU A 1 87 ? 1.215 -9.698 -10.469 1.00 92.44 87 LEU A N 1
ATOM 691 C CA . LEU A 1 87 ? 0.091 -9.914 -9.567 1.00 92.44 87 LEU A CA 1
ATOM 692 C C . LEU A 1 87 ? 0.631 -9.797 -8.137 1.00 92.44 87 LEU A C 1
ATOM 694 O O . LEU A 1 87 ? 1.388 -10.652 -7.669 1.00 92.44 87 LEU A O 1
ATOM 698 N N . GLY A 1 88 ? 0.349 -8.667 -7.483 1.00 86.94 88 GLY A N 1
ATOM 699 C CA . GLY A 1 88 ? 1.018 -8.309 -6.231 1.00 86.94 88 GLY A CA 1
ATOM 700 C C . GLY A 1 88 ? 2.546 -8.244 -6.393 1.00 86.94 88 GLY A C 1
ATOM 701 O O . GLY A 1 88 ? 3.071 -7.559 -7.268 1.00 86.94 88 GLY A O 1
ATOM 702 N N . SER A 1 89 ? 3.291 -8.971 -5.560 1.00 83.44 89 SER A N 1
ATOM 703 C CA . SER A 1 89 ? 4.760 -8.998 -5.630 1.00 83.44 89 SER A CA 1
ATOM 704 C C . SER A 1 89 ? 5.322 -9.970 -6.675 1.00 83.44 89 SER A C 1
ATOM 706 O O . SER A 1 89 ? 6.527 -9.932 -6.932 1.00 83.44 89 SER A O 1
ATOM 708 N N . LYS A 1 90 ? 4.490 -10.809 -7.306 1.00 89.25 90 LYS A N 1
ATOM 709 C CA . LYS A 1 90 ? 4.941 -11.893 -8.189 1.00 89.25 90 LYS A CA 1
ATOM 710 C C . LYS A 1 90 ? 4.921 -11.479 -9.670 1.00 89.25 90 LYS A C 1
ATOM 712 O O . LYS A 1 90 ? 3.883 -11.005 -10.139 1.00 89.25 90 LYS A O 1
ATOM 717 N N . PRO A 1 91 ? 6.022 -11.680 -10.420 1.00 90.31 91 PRO A N 1
ATOM 718 C CA . PRO A 1 91 ? 6.011 -11.553 -11.875 1.00 90.31 91 PRO A CA 1
ATOM 719 C C . PRO A 1 91 ? 5.239 -12.720 -12.503 1.00 90.31 91 PRO A C 1
ATOM 721 O O . PRO A 1 91 ? 5.460 -13.875 -12.144 1.00 90.31 91 PRO A O 1
ATOM 724 N N . VAL A 1 92 ? 4.330 -12.416 -13.431 1.00 93.69 92 VAL A N 1
ATOM 725 C CA . VAL A 1 92 ? 3.474 -13.403 -14.116 1.00 93.69 92 VAL A CA 1
ATOM 726 C C . VAL A 1 92 ? 3.933 -13.621 -15.554 1.00 93.69 92 VAL A C 1
ATOM 728 O O . VAL A 1 92 ? 4.010 -14.757 -16.013 1.00 93.69 92 VAL A O 1
ATOM 731 N N . ALA A 1 93 ? 4.242 -12.542 -16.271 1.00 93.00 93 ALA A N 1
ATOM 732 C CA . ALA A 1 93 ? 4.692 -12.604 -17.657 1.00 93.00 93 ALA A CA 1
ATOM 733 C C . ALA A 1 93 ? 5.545 -11.383 -18.009 1.00 93.00 93 ALA A C 1
ATOM 735 O O . ALA A 1 93 ? 5.404 -10.324 -17.399 1.00 93.00 93 ALA A O 1
ATOM 736 N N . MET A 1 94 ? 6.398 -11.521 -19.023 1.00 92.69 94 MET A N 1
ATOM 737 C CA . MET A 1 94 ? 7.244 -10.441 -19.525 1.00 92.69 94 MET A CA 1
ATOM 738 C C . MET A 1 94 ? 7.307 -10.495 -21.050 1.00 92.69 94 MET A C 1
ATOM 740 O O . MET A 1 94 ? 7.508 -11.564 -21.628 1.00 92.69 94 MET A O 1
ATOM 744 N N . THR A 1 95 ? 7.128 -9.351 -21.709 1.00 91.00 95 THR A N 1
ATOM 745 C CA . THR A 1 95 ? 7.327 -9.253 -23.159 1.00 91.00 95 THR A CA 1
ATOM 746 C C . THR A 1 95 ? 8.816 -9.208 -23.481 1.00 91.00 95 THR A C 1
ATOM 748 O O . THR A 1 95 ? 9.621 -8.701 -22.698 1.00 91.00 95 THR A O 1
ATOM 751 N N . GLN A 1 96 ? 9.201 -9.685 -24.665 1.00 88.88 96 GLN A N 1
ATOM 752 C CA . GLN A 1 96 ? 10.557 -9.435 -25.151 1.00 88.88 96 GLN A CA 1
ATOM 753 C C . GLN A 1 96 ? 10.781 -7.925 -25.338 1.00 88.88 96 GLN A C 1
ATOM 755 O O . GLN A 1 96 ? 9.830 -7.214 -25.688 1.00 88.88 96 GLN A O 1
ATOM 760 N N . PRO A 1 97 ? 12.007 -7.421 -25.113 1.00 85.69 97 PRO A N 1
ATOM 761 C CA . PRO A 1 97 ? 12.332 -6.034 -25.400 1.00 85.69 97 PRO A CA 1
ATOM 762 C C . PRO A 1 97 ? 12.098 -5.707 -26.877 1.00 85.69 97 PRO A C 1
ATOM 764 O O . PRO A 1 97 ? 12.697 -6.319 -27.760 1.00 85.69 97 PRO A O 1
ATOM 767 N N . SER A 1 98 ? 11.234 -4.731 -27.148 1.00 81.88 98 SER A N 1
ATOM 768 C CA . SER A 1 98 ? 11.017 -4.203 -28.492 1.00 81.88 98 SER A CA 1
ATOM 769 C C . SER A 1 98 ? 11.884 -2.968 -28.709 1.00 81.88 98 SER A C 1
ATOM 771 O O . SER A 1 98 ? 11.834 -2.032 -27.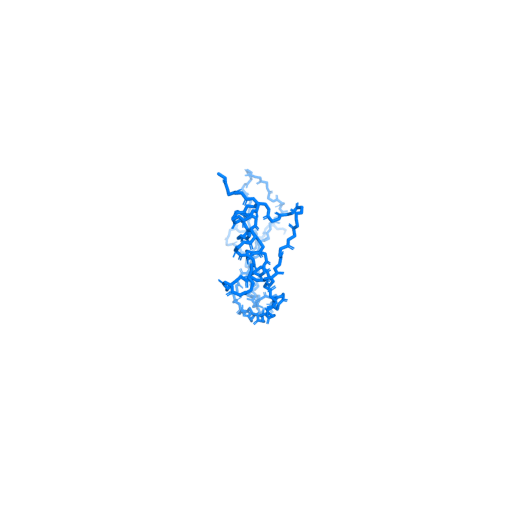905 1.00 81.88 98 SER A O 1
ATOM 773 N N . ILE A 1 99 ? 12.644 -2.954 -29.803 1.00 7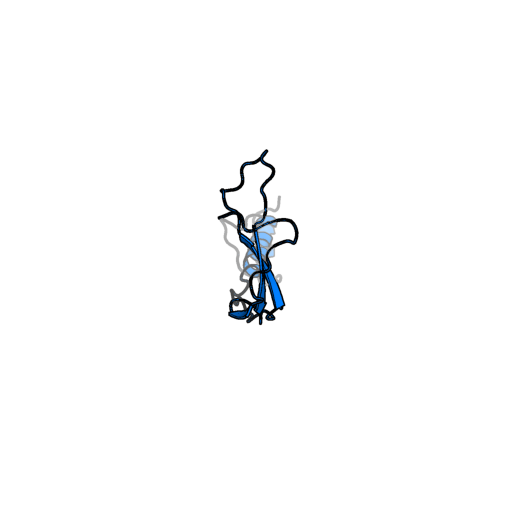6.19 99 ILE A N 1
ATOM 774 C CA . ILE A 1 99 ? 13.438 -1.801 -30.242 1.00 76.19 99 ILE A CA 1
ATOM 775 C C . ILE A 1 99 ? 12.514 -0.855 -31.028 1.00 76.19 99 ILE A C 1
ATOM 777 O O . ILE A 1 99 ? 11.875 -1.312 -31.981 1.00 76.19 99 ILE A O 1
ATOM 781 N N . PRO A 1 100 ? 12.412 0.440 -30.673 1.00 67.38 100 PRO A N 1
ATOM 782 C CA . PRO A 1 100 ? 11.608 1.394 -31.428 1.00 67.38 100 PRO A CA 1
ATOM 783 C C . PRO A 1 100 ? 12.114 1.528 -32.865 1.00 67.38 100 PRO A C 1
ATOM 785 O O . PRO A 1 100 ? 13.319 1.587 -33.108 1.00 67.38 100 PRO A O 1
ATOM 788 N N . SER A 1 101 ? 11.194 1.645 -33.821 1.00 60.34 101 SER A N 1
ATOM 789 C CA . SER A 1 101 ? 11.439 1.635 -35.274 1.00 60.34 101 SER A CA 1
ATOM 790 C C . SER A 1 101 ? 12.318 2.775 -35.829 1.00 60.34 101 SER A C 1
ATOM 792 O O . SER A 1 101 ? 12.493 2.869 -37.040 1.00 60.34 101 SER A O 1
ATOM 794 N N . GLY A 1 102 ? 12.895 3.623 -34.971 1.00 59.62 102 GLY A N 1
ATOM 795 C CA . GLY A 1 102 ? 13.865 4.670 -35.319 1.00 59.62 102 GLY A CA 1
ATOM 796 C C . GLY A 1 102 ? 15.306 4.399 -34.860 1.00 59.62 102 GLY A C 1
ATOM 797 O O . GLY A 1 102 ? 16.213 5.097 -35.299 1.00 59.62 102 GLY A O 1
ATOM 798 N N . CYS A 1 103 ? 15.546 3.386 -34.020 1.00 56.62 103 CYS A N 1
ATOM 799 C CA . CYS A 1 103 ? 16.896 2.985 -33.614 1.00 56.62 103 CYS A CA 1
ATOM 800 C C . CYS A 1 103 ? 17.501 2.050 -34.676 1.00 56.62 103 CYS A C 1
ATOM 802 O O . CYS A 1 103 ? 17.356 0.828 -34.596 1.00 56.62 103 CYS A O 1
ATOM 804 N N . ARG A 1 104 ? 18.153 2.610 -35.708 1.00 53.62 104 ARG A N 1
ATOM 805 C CA . ARG A 1 104 ? 18.998 1.811 -36.615 1.00 53.62 104 ARG A CA 1
ATOM 806 C C . ARG A 1 104 ? 20.185 1.253 -35.830 1.00 53.62 104 ARG A C 1
ATOM 808 O O . ARG A 1 104 ? 20.802 1.958 -35.039 1.00 53.62 104 ARG A O 1
ATOM 815 N N . ARG A 1 105 ? 20.459 -0.036 -36.040 1.00 53.88 105 ARG A N 1
ATOM 816 C CA . ARG A 1 105 ? 21.607 -0.756 -35.484 1.00 53.88 105 ARG A CA 1
ATOM 817 C C . ARG A 1 105 ? 22.880 -0.304 -36.199 1.00 53.88 105 ARG A C 1
ATOM 819 O O . ARG A 1 105 ? 23.322 -0.991 -37.109 1.00 53.88 105 ARG A O 1
ATOM 826 N N . ASP A 1 106 ? 23.435 0.822 -35.776 1.00 49.25 106 ASP A N 1
ATOM 827 C CA . ASP A 1 106 ? 24.804 1.204 -36.116 1.00 49.25 106 ASP A CA 1
ATOM 828 C C . ASP A 1 106 ? 25.661 1.011 -34.851 1.00 49.25 106 ASP A C 1
ATOM 830 O O . ASP A 1 106 ? 25.894 1.948 -34.090 1.00 49.25 106 ASP A O 1
ATOM 834 N N . TRP A 1 107 ? 26.046 -0.246 -34.596 1.00 48.84 107 TRP A N 1
ATOM 835 C CA . TRP A 1 107 ? 27.122 -0.647 -33.680 1.00 48.84 107 TRP A CA 1
ATOM 836 C C . TRP A 1 107 ? 28.147 -1.446 -34.480 1.00 48.84 107 TRP A C 1
ATOM 838 O O . TRP A 1 107 ? 27.703 -2.350 -35.228 1.00 48.84 107 TRP A O 1
#

pLDDT: mean 76.95, std 11.67, range [48.84, 95.0]

Sequence (107 aa):
MLTATEARKLHDEALGGDDCWQEGVCHSRRSYYRKGRSRGARRSPQVAEIVVLIPEIPFMVLHTYVDKPRQTNDEVVIHAMCAELRLGSKPVAMTQPSIPSGCRRDW